Protein AF-A0A2V8PHH6-F1 (afdb_monomer)

Mean predicted aligned error: 14.51 Å

Structure (mmCIF, N/CA/C/O backbone):
data_AF-A0A2V8PHH6-F1
#
_entry.id   AF-A0A2V8PHH6-F1
#
loop_
_atom_site.group_PDB
_atom_site.id
_atom_site.type_symbol
_atom_site.label_atom_id
_atom_site.label_alt_id
_atom_site.label_comp_id
_atom_site.label_asym_id
_atom_site.label_entity_id
_atom_site.label_seq_id
_atom_site.pdbx_PDB_ins_code
_atom_site.Cartn_x
_atom_site.Cartn_y
_atom_site.Cartn_z
_atom_site.occupancy
_atom_site.B_iso_or_equiv
_atom_site.auth_seq_id
_atom_site.auth_comp_id
_atom_site.auth_asym_id
_atom_site.auth_atom_id
_atom_site.pdbx_PDB_model_num
ATOM 1 N N . MET A 1 1 ? 67.578 2.100 -82.365 1.00 41.75 1 MET A N 1
ATOM 2 C CA . MET A 1 1 ? 66.779 3.341 -82.276 1.00 41.75 1 MET A CA 1
ATOM 3 C C . MET A 1 1 ? 65.317 2.912 -82.168 1.00 41.75 1 MET A C 1
ATOM 5 O O . MET A 1 1 ? 64.747 2.517 -83.166 1.00 41.75 1 MET A O 1
ATOM 9 N N . THR A 1 2 ? 64.860 2.495 -80.984 1.00 44.47 2 THR A N 1
ATOM 10 C CA . THR A 1 2 ? 64.319 3.280 -79.845 1.00 44.47 2 THR A CA 1
ATOM 11 C C . THR A 1 2 ? 62.799 3.466 -79.912 1.00 44.47 2 THR A C 1
ATOM 13 O O . THR A 1 2 ? 62.293 4.194 -80.753 1.00 44.47 2 THR A O 1
ATOM 16 N N . ASN A 1 3 ? 62.146 2.863 -78.912 1.00 50.88 3 ASN A N 1
ATOM 17 C CA . ASN A 1 3 ? 60.932 3.303 -78.218 1.00 50.88 3 ASN A CA 1
ATOM 18 C C . ASN A 1 3 ? 59.566 3.168 -78.910 1.00 50.88 3 ASN A C 1
ATOM 20 O O . ASN A 1 3 ? 58.977 4.145 -79.350 1.00 50.88 3 ASN A O 1
ATOM 24 N N . ALA A 1 4 ? 58.988 1.966 -78.800 1.00 51.31 4 ALA A N 1
ATOM 25 C CA . ALA A 1 4 ? 57.534 1.746 -78.836 1.00 51.31 4 ALA A CA 1
ATOM 26 C C . ALA A 1 4 ? 56.999 1.004 -77.587 1.00 51.31 4 ALA A C 1
ATOM 28 O O . ALA A 1 4 ? 55.852 0.576 -77.563 1.00 51.31 4 ALA A O 1
ATOM 29 N N . ALA A 1 5 ? 57.809 0.844 -76.531 1.00 50.09 5 ALA A N 1
ATOM 30 C CA . ALA A 1 5 ? 57.453 0.023 -75.365 1.00 50.09 5 ALA A CA 1
ATOM 31 C C . ALA A 1 5 ? 56.980 0.816 -74.127 1.00 50.09 5 ALA A C 1
ATOM 33 O O . ALA A 1 5 ? 56.738 0.221 -73.084 1.00 50.09 5 ALA A O 1
ATOM 34 N N . SER A 1 6 ? 56.839 2.146 -74.206 1.00 50.53 6 SER A N 1
ATOM 35 C CA . SER A 1 6 ? 56.599 2.983 -73.012 1.00 50.53 6 SER A CA 1
ATOM 36 C C . SER A 1 6 ? 55.156 3.479 -72.830 1.00 50.53 6 SER A C 1
ATOM 38 O O . SER A 1 6 ? 54.921 4.323 -71.969 1.00 50.53 6 SER A O 1
ATOM 40 N N . ALA A 1 7 ? 54.185 2.991 -73.607 1.00 50.62 7 ALA A N 1
ATOM 41 C CA . ALA A 1 7 ? 52.806 3.499 -73.552 1.00 50.62 7 ALA A CA 1
ATOM 42 C C . ALA A 1 7 ? 51.790 2.564 -72.864 1.00 50.62 7 ALA A C 1
ATOM 44 O O . ALA A 1 7 ? 50.629 2.936 -72.734 1.00 50.62 7 ALA A O 1
ATOM 45 N N . ALA A 1 8 ? 52.187 1.370 -72.406 1.00 52.97 8 ALA A N 1
ATOM 46 C CA . ALA A 1 8 ? 51.226 0.311 -72.069 1.00 52.97 8 ALA A CA 1
ATOM 47 C C . ALA A 1 8 ? 51.218 -0.166 -70.602 1.00 52.97 8 ALA A C 1
ATOM 49 O O . ALA A 1 8 ? 50.795 -1.291 -70.358 1.00 52.97 8 ALA A O 1
ATOM 50 N N . ILE A 1 9 ? 51.680 0.622 -69.618 1.00 52.41 9 ILE A N 1
ATOM 51 C CA . ILE A 1 9 ? 51.754 0.122 -68.220 1.00 52.41 9 ILE A CA 1
ATOM 52 C C . ILE A 1 9 ? 50.957 0.937 -67.179 1.00 52.41 9 ILE A C 1
ATOM 54 O O . ILE A 1 9 ? 50.694 0.423 -66.099 1.00 52.41 9 ILE A O 1
ATOM 58 N N . SER A 1 10 ? 50.461 2.150 -67.449 1.00 50.47 10 SER A N 1
ATOM 59 C CA . SER A 1 10 ? 49.850 2.964 -66.370 1.00 50.47 10 SER A CA 1
ATOM 60 C C . SER A 1 10 ? 48.319 3.033 -66.345 1.00 50.47 10 SER A C 1
ATOM 62 O O . SER A 1 10 ? 47.771 3.925 -65.701 1.00 50.47 10 SER A O 1
ATOM 64 N N . GLN A 1 11 ? 47.615 2.113 -67.002 1.00 53.16 11 GLN A N 1
ATOM 65 C CA . GLN A 1 11 ? 46.174 1.923 -66.794 1.00 53.16 11 GLN A CA 1
ATOM 66 C C . GLN A 1 11 ? 45.964 0.737 -65.851 1.00 53.16 11 GLN A C 1
ATOM 68 O O . GLN A 1 11 ? 45.310 -0.246 -66.184 1.00 53.16 11 GLN A O 1
ATOM 73 N N . ILE A 1 12 ? 46.546 0.813 -64.650 1.00 56.62 12 ILE A N 1
ATOM 74 C CA . ILE A 1 12 ? 45.978 0.073 -63.526 1.00 56.62 12 ILE A CA 1
ATOM 75 C C . ILE A 1 12 ? 44.664 0.798 -63.267 1.00 56.62 12 ILE A C 1
ATOM 77 O O . ILE A 1 12 ? 44.650 1.823 -62.581 1.00 56.62 12 ILE A O 1
ATOM 81 N N . GLU A 1 13 ? 43.587 0.323 -63.902 1.00 56.56 13 GLU A N 1
ATOM 82 C CA . GLU A 1 13 ? 42.227 0.646 -63.497 1.00 56.56 13 GLU A CA 1
ATOM 83 C C . GLU A 1 13 ? 42.243 0.625 -61.975 1.00 56.56 13 GLU A C 1
ATOM 85 O O . GLU A 1 13 ? 42.536 -0.409 -61.366 1.00 56.56 13 GLU A O 1
ATOM 90 N N . LYS A 1 14 ? 42.036 1.784 -61.345 1.00 53.88 14 LYS A N 1
ATOM 91 C CA . LYS A 1 14 ? 41.881 1.876 -59.896 1.00 53.88 14 LYS A CA 1
ATOM 92 C C . LYS A 1 14 ? 40.540 1.238 -59.549 1.00 53.88 14 LYS A C 1
ATOM 94 O O . LYS A 1 14 ? 39.565 1.917 -59.267 1.00 53.88 14 LYS A O 1
ATOM 99 N N . SER A 1 15 ? 40.532 -0.087 -59.655 1.00 55.66 15 SER A N 1
ATOM 100 C CA . SER A 1 15 ? 39.815 -1.077 -58.889 1.00 55.66 15 SER A CA 1
ATOM 101 C C . SER A 1 15 ? 38.485 -0.557 -58.367 1.00 55.66 15 SER A C 1
ATOM 103 O O . SER A 1 15 ? 38.380 -0.091 -57.233 1.00 55.66 15 SER A O 1
ATOM 105 N N . ALA A 1 16 ? 37.435 -0.748 -59.166 1.00 57.69 16 ALA A N 1
ATOM 106 C CA . ALA A 1 16 ? 36.051 -0.674 -58.696 1.00 57.69 16 ALA A CA 1
ATOM 107 C C . ALA A 1 16 ? 35.801 -1.564 -57.451 1.00 57.69 16 ALA A C 1
ATOM 109 O O . ALA A 1 16 ? 34.805 -1.402 -56.749 1.00 57.69 16 ALA A O 1
ATOM 110 N N . TRP A 1 17 ? 36.718 -2.492 -57.163 1.00 56.75 17 TRP A N 1
ATOM 111 C CA . TRP A 1 17 ? 36.797 -3.312 -55.960 1.00 56.75 17 TRP A CA 1
ATOM 112 C C . TRP A 1 17 ? 37.225 -2.524 -54.706 1.00 56.75 17 TRP A C 1
ATOM 114 O O . TRP A 1 17 ? 36.610 -2.688 -53.654 1.00 56.75 17 TRP A O 1
ATOM 124 N N . LEU A 1 18 ? 38.197 -1.609 -54.803 1.00 59.59 18 LEU A N 1
ATOM 125 C CA . LEU A 1 18 ? 38.607 -0.735 -53.692 1.00 59.59 18 LEU A CA 1
ATOM 126 C C . LEU A 1 18 ? 37.497 0.265 -53.308 1.00 59.59 18 LEU A C 1
ATOM 128 O O . LEU A 1 18 ? 37.374 0.630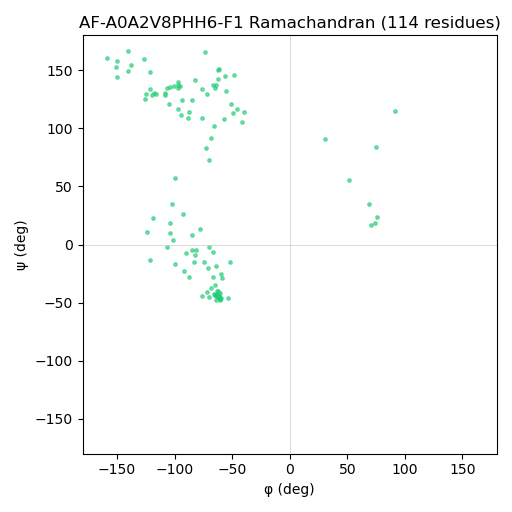 -52.141 1.00 59.59 18 LEU A O 1
ATOM 132 N N . SER A 1 19 ? 36.626 0.643 -54.252 1.00 62.84 19 SER A N 1
ATOM 133 C CA . SER A 1 19 ? 35.475 1.531 -54.009 1.00 62.84 19 SER A CA 1
ATOM 134 C C . SER A 1 19 ? 34.307 0.875 -53.263 1.00 62.84 19 SER A C 1
ATOM 136 O O . SER A 1 19 ? 33.430 1.583 -52.774 1.00 62.84 19 SER A O 1
ATOM 138 N N . ARG A 1 20 ? 34.264 -0.461 -53.156 1.00 71.12 20 ARG A N 1
ATOM 139 C CA . ARG A 1 20 ? 33.186 -1.191 -52.455 1.00 71.12 20 ARG A CA 1
ATOM 140 C C . ARG A 1 20 ? 33.493 -1.460 -50.983 1.00 71.12 20 ARG A C 1
ATOM 142 O O . ARG A 1 20 ? 32.569 -1.600 -50.189 1.00 71.12 20 ARG A O 1
ATOM 149 N N . ILE A 1 21 ? 34.771 -1.470 -50.608 1.00 82.00 21 ILE A N 1
ATOM 150 C CA . ILE A 1 21 ? 35.240 -1.616 -49.221 1.00 82.00 21 ILE A CA 1
ATOM 151 C C . ILE A 1 21 ? 34.601 -0.592 -48.260 1.00 82.00 21 ILE A C 1
ATOM 153 O O . ILE A 1 21 ? 34.116 -1.020 -47.212 1.00 82.00 21 ILE A O 1
ATOM 157 N N . PRO A 1 22 ? 34.513 0.719 -48.578 1.00 83.75 22 PRO A N 1
ATOM 158 C CA . PRO A 1 22 ? 33.858 1.670 -47.679 1.00 83.75 22 PRO A CA 1
ATOM 159 C C . PRO A 1 22 ? 32.361 1.384 -47.511 1.00 83.75 22 PRO A C 1
ATOM 161 O O . PRO A 1 22 ? 31.840 1.516 -46.409 1.00 83.75 22 PRO A O 1
ATOM 164 N N . TRP A 1 23 ? 31.672 0.917 -48.556 1.00 89.50 23 TRP A N 1
ATOM 165 C CA . TRP A 1 23 ? 30.253 0.553 -48.470 1.00 89.50 23 TRP A CA 1
ATOM 166 C C . TRP A 1 23 ? 30.014 -0.685 -47.607 1.00 89.50 23 TRP A C 1
ATOM 168 O O . TRP A 1 23 ? 29.050 -0.726 -46.844 1.00 89.50 23 TRP A O 1
ATOM 178 N N . ILE A 1 24 ? 30.917 -1.665 -47.672 1.00 90.12 24 ILE A N 1
ATOM 179 C CA . ILE A 1 24 ? 30.884 -2.836 -46.789 1.00 90.12 24 ILE A CA 1
ATOM 180 C C . ILE A 1 24 ? 31.130 -2.410 -45.336 1.00 90.12 24 ILE A C 1
ATOM 182 O O . ILE A 1 24 ? 30.410 -2.854 -44.444 1.00 90.12 24 ILE A O 1
ATOM 186 N N . ALA A 1 25 ? 32.091 -1.514 -45.093 1.00 91.69 25 ALA A N 1
ATOM 187 C CA . ALA A 1 25 ? 32.382 -1.004 -43.754 1.00 91.69 25 ALA A CA 1
ATOM 188 C C . ALA A 1 25 ? 31.198 -0.224 -43.157 1.00 91.69 25 ALA A C 1
ATOM 190 O O . ALA A 1 25 ? 30.848 -0.438 -41.998 1.00 91.69 25 ALA A O 1
ATOM 191 N N . VAL A 1 26 ? 30.537 0.625 -43.953 1.00 96.06 26 VAL A N 1
ATOM 192 C CA . VAL A 1 26 ? 29.324 1.352 -43.541 1.00 96.06 26 VAL A CA 1
ATOM 193 C C . VAL A 1 26 ? 28.178 0.388 -43.239 1.00 96.06 26 VAL A C 1
ATOM 195 O O . VAL A 1 26 ? 27.525 0.528 -42.208 1.00 96.06 26 VAL A O 1
ATOM 198 N N . GLY A 1 27 ? 27.956 -0.614 -44.096 1.00 95.81 27 GLY A N 1
ATOM 199 C CA . GLY A 1 27 ? 26.932 -1.634 -43.869 1.00 95.81 27 GLY A CA 1
ATOM 200 C C . GLY A 1 27 ? 27.174 -2.419 -42.579 1.00 95.81 27 GLY A C 1
ATOM 201 O O . GLY A 1 27 ? 26.263 -2.575 -41.768 1.00 95.81 27 GLY A O 1
ATOM 202 N N . LEU A 1 28 ? 28.417 -2.846 -42.344 1.00 96.62 28 LEU A N 1
ATOM 203 C CA . LEU A 1 28 ? 28.797 -3.553 -41.123 1.00 96.62 28 LEU A CA 1
ATOM 204 C C . LEU A 1 28 ? 28.616 -2.675 -39.878 1.00 96.62 28 LEU A C 1
ATOM 206 O O . LEU A 1 28 ? 28.053 -3.128 -38.883 1.00 96.62 28 LEU A O 1
ATOM 210 N N . PHE A 1 29 ? 29.037 -1.412 -39.945 1.00 97.31 29 PHE A N 1
ATOM 211 C CA . PHE A 1 29 ? 28.861 -0.460 -38.852 1.00 97.31 29 PHE A CA 1
ATOM 212 C C . PHE A 1 29 ? 27.379 -0.227 -38.530 1.00 97.31 29 PHE A C 1
ATOM 214 O O . PHE A 1 29 ? 26.996 -0.257 -37.363 1.00 97.31 29 PHE A O 1
ATOM 221 N N . ALA A 1 30 ? 26.532 -0.068 -39.551 1.00 97.38 30 ALA A N 1
ATOM 222 C CA . ALA A 1 30 ? 25.093 0.100 -39.374 1.00 97.38 30 ALA A CA 1
ATOM 223 C C . ALA A 1 30 ? 24.443 -1.128 -38.718 1.00 97.38 30 ALA A C 1
ATOM 225 O O . ALA A 1 30 ? 23.604 -0.973 -37.832 1.00 97.38 30 ALA A O 1
ATOM 226 N N . ILE A 1 31 ? 24.860 -2.342 -39.096 1.00 97.44 31 ILE A N 1
ATOM 227 C CA . ILE A 1 31 ? 24.376 -3.584 -38.476 1.00 97.44 31 ILE A CA 1
ATOM 228 C C . ILE A 1 31 ? 24.781 -3.641 -37.001 1.00 97.44 31 ILE A C 1
ATOM 230 O O . ILE A 1 31 ? 23.936 -3.905 -36.150 1.00 97.44 31 ILE A O 1
ATOM 234 N N . ILE A 1 32 ? 26.046 -3.354 -36.681 1.00 97.69 32 ILE A N 1
ATOM 235 C CA . ILE A 1 32 ? 26.531 -3.347 -35.293 1.00 97.69 32 ILE A CA 1
ATOM 236 C C . ILE A 1 32 ? 25.766 -2.308 -34.466 1.00 97.69 32 ILE A C 1
ATOM 238 O O . ILE A 1 32 ? 25.279 -2.625 -33.382 1.00 97.69 32 ILE A O 1
ATOM 242 N N . ALA A 1 33 ? 25.604 -1.091 -34.989 1.00 97.62 33 ALA A N 1
ATOM 243 C CA . ALA A 1 33 ? 24.854 -0.031 -34.324 1.00 97.62 33 ALA A CA 1
ATOM 244 C C . ALA A 1 33 ? 23.386 -0.424 -34.097 1.00 97.62 33 ALA A C 1
ATOM 246 O O . ALA A 1 33 ? 22.859 -0.202 -33.010 1.00 97.62 33 ALA A O 1
ATOM 247 N N . ALA A 1 34 ? 22.739 -1.057 -35.079 1.00 97.19 34 ALA A N 1
ATOM 248 C CA . ALA A 1 34 ? 21.368 -1.540 -34.947 1.00 97.19 34 ALA A CA 1
ATOM 249 C C . ALA A 1 34 ? 21.251 -2.647 -33.890 1.00 97.19 34 ALA A C 1
ATOM 251 O O . ALA A 1 34 ? 20.343 -2.603 -33.063 1.00 97.19 34 ALA A O 1
ATOM 252 N N . VAL A 1 35 ? 22.181 -3.607 -33.866 1.00 96.44 35 VAL A N 1
ATOM 253 C CA . VAL A 1 35 ? 22.215 -4.671 -32.848 1.00 96.44 35 VAL A CA 1
ATOM 254 C C . VAL A 1 35 ? 22.392 -4.078 -31.451 1.00 96.44 35 VAL A C 1
ATOM 256 O O . VAL A 1 35 ? 21.651 -4.445 -30.541 1.00 96.44 35 VAL A O 1
ATOM 259 N N . LEU A 1 36 ? 23.316 -3.129 -31.283 1.00 96.12 36 LEU A N 1
ATOM 260 C CA . LEU A 1 36 ? 23.542 -2.450 -30.006 1.00 96.12 36 LEU A CA 1
ATOM 261 C C . LEU A 1 36 ? 22.333 -1.620 -29.575 1.00 96.12 36 LEU A C 1
ATOM 263 O O . LEU A 1 36 ? 21.934 -1.695 -28.417 1.00 96.12 36 LEU A O 1
ATOM 267 N N . ALA A 1 37 ? 21.720 -0.874 -30.494 1.00 95.19 37 ALA A N 1
ATOM 268 C CA . ALA A 1 37 ? 20.513 -0.106 -30.214 1.00 95.19 37 ALA A CA 1
ATOM 269 C C . ALA A 1 37 ? 19.374 -1.031 -29.775 1.00 95.19 37 ALA A C 1
ATOM 271 O O . ALA A 1 37 ? 18.753 -0.800 -28.743 1.00 95.19 37 ALA A O 1
ATOM 272 N N . ILE A 1 38 ? 19.138 -2.124 -30.504 1.00 94.19 38 ILE A N 1
ATOM 273 C CA . ILE A 1 38 ? 18.128 -3.116 -30.135 1.00 94.19 38 ILE A CA 1
ATOM 274 C C . ILE A 1 38 ? 18.438 -3.706 -28.758 1.00 94.19 38 ILE A C 1
ATOM 276 O O . ILE A 1 38 ? 17.534 -3.784 -27.939 1.00 94.19 38 ILE A O 1
ATOM 280 N N . ALA A 1 39 ? 19.682 -4.088 -28.472 1.00 91.00 39 ALA A N 1
ATOM 281 C CA . ALA A 1 39 ? 20.056 -4.635 -27.168 1.00 91.00 39 ALA A CA 1
ATOM 282 C C . ALA A 1 39 ? 19.864 -3.618 -26.028 1.00 91.00 39 ALA A C 1
ATOM 284 O O . ALA A 1 39 ? 19.381 -3.981 -24.959 1.00 91.00 39 ALA A O 1
ATOM 285 N N . TYR A 1 40 ? 20.193 -2.348 -26.269 1.00 89.69 40 TYR A N 1
ATOM 286 C CA . TYR A 1 40 ? 20.054 -1.268 -25.294 1.00 89.69 40 TYR A CA 1
ATOM 287 C C . TYR A 1 40 ? 18.585 -0.917 -25.021 1.00 89.69 40 TYR A C 1
ATOM 289 O O . TYR A 1 40 ? 18.175 -0.800 -23.869 1.00 89.69 40 TYR A O 1
ATOM 297 N N . PHE A 1 41 ? 17.768 -0.798 -26.072 1.00 87.38 41 PHE A N 1
ATOM 298 C CA . PHE A 1 41 ? 16.351 -0.442 -25.954 1.00 87.38 41 PHE A CA 1
ATOM 299 C C . PHE A 1 41 ? 15.440 -1.637 -25.637 1.00 87.38 41 PHE A C 1
ATOM 301 O O . PHE A 1 41 ? 14.305 -1.433 -25.217 1.00 87.38 41 PHE A O 1
ATOM 308 N N . ARG A 1 42 ? 15.916 -2.880 -25.795 1.00 83.12 42 ARG A N 1
ATOM 309 C CA . ARG A 1 42 ? 15.222 -4.102 -25.348 1.00 83.12 42 ARG A CA 1
ATOM 310 C C . ARG A 1 42 ? 15.638 -4.552 -23.951 1.00 83.12 42 ARG A C 1
ATOM 312 O O . ARG A 1 42 ? 15.516 -5.738 -23.643 1.00 83.12 42 ARG A O 1
ATOM 319 N N . ALA A 1 43 ? 16.103 -3.640 -23.097 1.00 72.00 43 ALA A N 1
ATOM 320 C CA . ALA A 1 43 ? 16.229 -3.947 -21.680 1.00 72.00 43 ALA A CA 1
ATOM 321 C C . ALA A 1 43 ? 14.878 -4.512 -21.191 1.00 72.00 43 ALA A C 1
ATOM 323 O O . ALA A 1 43 ? 13.854 -3.843 -21.374 1.00 72.00 43 ALA A O 1
ATOM 324 N N . PRO A 1 44 ? 14.832 -5.749 -20.657 1.00 68.12 44 PRO A N 1
ATOM 325 C CA . PRO A 1 44 ? 13.585 -6.319 -20.171 1.00 68.12 44 PRO A CA 1
ATOM 326 C C . PRO A 1 44 ? 13.002 -5.346 -19.151 1.00 68.12 44 PRO A C 1
ATOM 328 O O . PRO A 1 44 ? 13.739 -4.850 -18.292 1.00 68.12 44 PRO A O 1
ATOM 331 N N . ALA A 1 45 ? 11.707 -5.035 -19.281 1.00 70.12 45 ALA A N 1
ATOM 332 C CA . ALA A 1 45 ? 10.994 -4.276 -18.265 1.00 70.12 45 ALA A CA 1
ATOM 333 C C . ALA A 1 45 ? 11.312 -4.956 -16.936 1.00 70.12 45 ALA A C 1
ATOM 335 O O . ALA A 1 45 ? 11.027 -6.142 -16.777 1.00 70.12 45 ALA A O 1
ATOM 336 N N . LYS A 1 46 ? 12.039 -4.236 -16.073 1.00 63.94 46 LYS A N 1
ATOM 337 C CA . LYS A 1 46 ? 12.545 -4.738 -14.799 1.00 63.94 46 LYS A CA 1
ATOM 338 C C . LYS A 1 46 ? 11.386 -5.465 -14.145 1.00 63.94 46 LYS A C 1
ATOM 340 O O . LYS A 1 46 ? 10.353 -4.826 -13.952 1.00 63.94 46 LYS A O 1
ATOM 345 N N . ASP A 1 47 ? 11.554 -6.772 -13.952 1.00 65.06 47 ASP A N 1
ATOM 346 C CA . ASP A 1 47 ? 10.512 -7.693 -13.511 1.00 65.06 47 ASP A CA 1
ATOM 347 C C . ASP A 1 47 ? 9.716 -6.985 -12.416 1.00 65.06 47 ASP A C 1
ATOM 349 O O . ASP A 1 47 ? 10.262 -6.686 -11.347 1.00 65.06 47 ASP A O 1
ATOM 353 N N . GLN A 1 48 ? 8.498 -6.540 -12.742 1.00 62.56 48 GLN A N 1
ATOM 354 C CA . GLN A 1 48 ? 7.660 -5.841 -11.780 1.00 62.56 48 GLN A CA 1
ATOM 355 C C . GLN A 1 48 ? 7.199 -6.927 -10.825 1.00 62.56 48 GLN A C 1
ATOM 357 O O . GLN A 1 48 ? 6.142 -7.525 -11.010 1.00 62.56 48 GLN A O 1
ATOM 362 N N . GLN A 1 49 ? 8.052 -7.248 -9.854 1.00 68.75 49 GLN A N 1
ATOM 363 C CA . GLN A 1 49 ? 7.717 -8.173 -8.796 1.00 68.75 49 GLN A CA 1
ATOM 364 C C . GLN A 1 49 ? 6.475 -7.608 -8.122 1.00 68.75 49 GLN A C 1
ATOM 366 O O . GLN A 1 49 ? 6.523 -6.566 -7.469 1.00 68.75 49 GLN A O 1
ATOM 371 N N . VAL A 1 50 ? 5.342 -8.270 -8.349 1.00 74.50 50 VAL A N 1
ATOM 372 C CA . VAL A 1 50 ? 4.087 -7.927 -7.696 1.00 74.50 50 VAL A CA 1
ATOM 373 C C . VAL A 1 50 ? 4.286 -8.224 -6.218 1.00 74.50 50 VAL A C 1
ATOM 375 O O . VAL A 1 50 ? 4.273 -9.380 -5.794 1.00 74.50 50 VAL A O 1
ATOM 378 N N . ILE A 1 51 ? 4.510 -7.178 -5.429 1.00 73.31 51 ILE A N 1
ATOM 379 C CA . ILE A 1 51 ? 4.587 -7.297 -3.979 1.00 73.31 51 ILE A CA 1
ATOM 380 C C . ILE A 1 51 ? 3.154 -7.444 -3.475 1.00 73.31 51 ILE A C 1
ATOM 382 O O . ILE A 1 51 ? 2.364 -6.502 -3.518 1.00 73.31 51 ILE A O 1
ATOM 386 N N . ARG A 1 52 ? 2.804 -8.647 -3.012 1.00 74.50 52 ARG A N 1
ATOM 387 C CA . ARG A 1 52 ? 1.532 -8.894 -2.333 1.00 74.50 52 ARG A CA 1
ATOM 388 C C . ARG A 1 52 ? 1.717 -8.639 -0.843 1.00 74.50 52 ARG A C 1
ATOM 390 O O . ARG A 1 52 ? 2.375 -9.415 -0.158 1.00 74.50 52 ARG A O 1
ATOM 397 N N . LEU A 1 53 ? 1.125 -7.555 -0.357 1.00 74.00 53 LEU A N 1
ATOM 398 C CA . LEU A 1 53 ? 1.066 -7.243 1.064 1.00 74.00 53 LEU A CA 1
ATOM 399 C C . LEU A 1 53 ? -0.240 -7.798 1.635 1.00 74.00 53 LEU A C 1
ATOM 401 O O . LEU A 1 53 ? -1.318 -7.487 1.133 1.00 74.00 53 LEU A O 1
ATOM 405 N N . SER A 1 54 ? -0.137 -8.626 2.670 1.00 75.75 54 SER A N 1
ATOM 406 C CA . SER A 1 54 ? -1.272 -9.039 3.495 1.00 75.75 54 SER A CA 1
ATOM 407 C C . SER A 1 54 ? -1.155 -8.369 4.856 1.00 75.75 54 SER A C 1
ATOM 409 O O . SER A 1 54 ? -0.113 -8.447 5.509 1.00 75.75 54 SER A O 1
ATOM 411 N N . PHE A 1 55 ? -2.224 -7.716 5.280 1.00 75.94 55 PHE A N 1
ATOM 412 C CA . PHE A 1 55 ? -2.362 -7.158 6.613 1.00 75.94 55 PHE A CA 1
ATOM 413 C C . PHE A 1 55 ? -3.649 -7.715 7.205 1.00 75.94 55 PHE A C 1
ATOM 415 O O . PHE A 1 55 ? -4.706 -7.603 6.590 1.00 75.94 55 PHE A O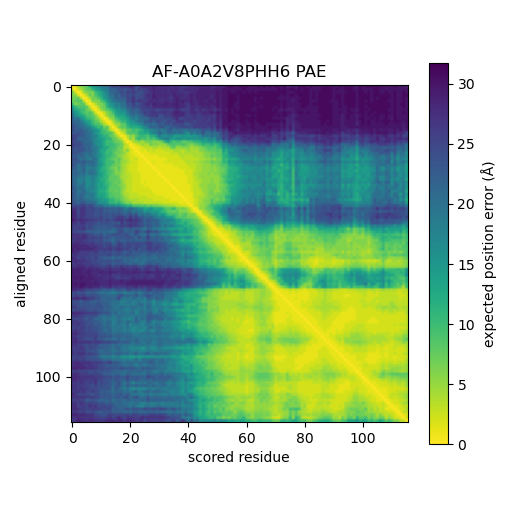 1
ATOM 422 N N . GLU A 1 56 ? -3.533 -8.320 8.380 1.00 77.00 56 GLU A N 1
ATOM 423 C CA . GLU A 1 56 ? -4.678 -8.703 9.194 1.00 77.00 56 GLU A CA 1
ATOM 424 C C . GLU A 1 56 ? -4.893 -7.603 10.238 1.00 77.00 56 GLU A C 1
ATOM 426 O O . GLU A 1 56 ? -3.993 -7.354 11.051 1.00 77.00 56 GLU A O 1
ATOM 431 N N . PRO A 1 57 ? -6.042 -6.908 10.209 1.00 73.88 57 PRO A N 1
ATOM 432 C CA . PRO A 1 57 ? -6.427 -6.023 11.293 1.00 73.88 57 PRO A CA 1
ATOM 433 C C . PRO A 1 57 ? -6.458 -6.775 12.634 1.00 73.88 57 PRO A C 1
ATOM 435 O O . PRO A 1 57 ? -6.834 -7.949 12.667 1.00 73.88 57 PRO A O 1
ATOM 438 N N . PRO A 1 58 ? -6.081 -6.116 13.745 1.00 81.06 58 PRO A N 1
ATOM 439 C CA . PRO A 1 58 ? -6.304 -6.631 15.091 1.00 81.06 58 PRO A CA 1
ATOM 440 C C . PRO A 1 58 ? -7.747 -7.110 15.300 1.00 81.06 58 PRO A C 1
ATOM 442 O O . PRO A 1 58 ? -8.681 -6.524 14.759 1.00 81.06 58 PRO A O 1
ATOM 445 N N . ALA A 1 59 ? -7.933 -8.165 16.099 1.00 82.00 59 ALA A N 1
ATOM 446 C CA . ALA A 1 59 ? -9.235 -8.820 16.284 1.00 82.00 59 ALA A CA 1
ATOM 447 C C . ALA A 1 59 ? -10.312 -7.925 16.931 1.00 82.00 59 ALA A C 1
ATOM 449 O O . ALA A 1 59 ? -11.499 -8.233 16.860 1.00 82.00 59 ALA A O 1
ATOM 450 N N . ASP A 1 60 ? -9.902 -6.840 17.584 1.00 85.69 60 ASP A N 1
ATOM 451 C CA . ASP A 1 60 ? -10.762 -5.813 18.170 1.00 85.69 60 ASP A CA 1
ATOM 452 C C . ASP A 1 60 ? -11.195 -4.733 17.165 1.00 85.69 60 ASP A C 1
ATOM 454 O O . ASP A 1 60 ? -12.010 -3.874 17.508 1.00 85.69 60 ASP A O 1
ATOM 458 N N . LEU A 1 61 ? -10.682 -4.787 15.931 1.00 87.81 61 LEU A N 1
ATOM 459 C CA . LEU A 1 61 ? -11.086 -3.932 14.825 1.00 87.81 61 LEU A CA 1
ATOM 460 C C . LEU A 1 61 ? -11.929 -4.717 13.822 1.00 87.81 61 LEU A C 1
ATOM 462 O O . LEU A 1 61 ? -11.574 -5.814 13.398 1.00 87.81 61 LEU A O 1
ATOM 466 N N . SER A 1 62 ? -13.032 -4.116 13.385 1.00 85.94 62 SER A N 1
ATOM 467 C CA . SER A 1 62 ? -13.856 -4.665 12.309 1.00 85.94 62 SER A CA 1
ATOM 468 C C . SER A 1 62 ? -13.924 -3.701 11.131 1.00 85.94 62 SER A C 1
ATOM 470 O O . SER A 1 62 ? -14.210 -2.513 11.276 1.00 85.94 62 SER A O 1
ATOM 472 N N . MET A 1 63 ?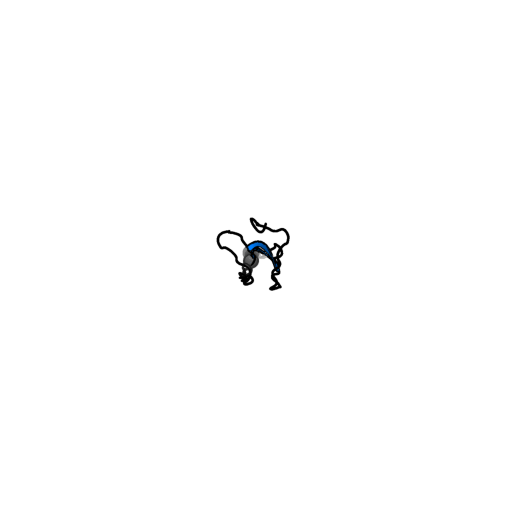 -13.635 -4.216 9.940 1.00 79.38 63 MET A N 1
ATOM 473 C CA . MET A 1 63 ? -13.822 -3.497 8.682 1.00 79.38 63 MET A CA 1
ATOM 474 C C . MET A 1 63 ? -15.165 -3.937 8.098 1.00 79.38 63 MET A C 1
ATOM 476 O O . MET A 1 63 ? -15.491 -5.123 8.151 1.00 79.38 63 MET A O 1
ATOM 480 N N . ASN A 1 64 ? -15.965 -3.003 7.578 1.00 66.56 64 ASN A N 1
ATOM 481 C CA . ASN A 1 64 ? -17.145 -3.374 6.800 1.00 66.56 64 ASN A CA 1
ATOM 482 C C . ASN A 1 64 ? -16.795 -3.316 5.308 1.00 66.56 64 ASN A C 1
ATOM 484 O O . ASN A 1 64 ? -16.103 -2.406 4.866 1.00 66.56 64 ASN A O 1
ATOM 488 N N . ASP A 1 65 ? -17.287 -4.281 4.535 1.00 63.84 65 ASP A N 1
ATOM 489 C CA . ASP A 1 65 ? -17.125 -4.321 3.072 1.00 63.84 65 ASP A CA 1
ATOM 490 C C . ASP A 1 65 ? -18.094 -3.362 2.346 1.00 63.84 65 ASP A C 1
ATOM 492 O O . ASP A 1 65 ? -18.315 -3.467 1.141 1.00 63.84 65 ASP A O 1
ATOM 496 N N . VAL A 1 66 ? -18.739 -2.442 3.072 1.00 63.38 66 VAL A N 1
ATOM 497 C CA . VAL A 1 66 ? -19.793 -1.575 2.522 1.00 63.38 66 VAL A CA 1
ATOM 498 C C . VAL A 1 66 ? -19.204 -0.302 1.907 1.00 63.38 66 VAL A C 1
ATOM 500 O O . VAL A 1 66 ? -19.794 0.245 0.977 1.00 63.38 66 VAL A O 1
ATOM 503 N N . GLN A 1 67 ? -18.047 0.172 2.385 1.00 61.38 67 GLN A N 1
ATOM 504 C CA . GLN A 1 67 ? -17.332 1.318 1.812 1.00 61.38 67 GLN A CA 1
ATOM 505 C C . GLN A 1 67 ? -16.107 0.866 1.014 1.00 61.38 67 GLN A C 1
ATOM 507 O O . GLN A 1 67 ? -15.190 0.245 1.549 1.00 61.38 67 GLN A O 1
ATOM 512 N N . ALA A 1 68 ? -16.087 1.219 -0.274 1.00 55.88 68 ALA A N 1
ATOM 513 C CA . ALA A 1 68 ? -14.872 1.176 -1.078 1.00 55.88 68 ALA A CA 1
ATOM 514 C C . ALA A 1 68 ? -13.821 2.142 -0.491 1.00 55.88 68 ALA A C 1
ATOM 516 O O . ALA A 1 68 ? -14.181 3.155 0.104 1.00 55.88 68 ALA A O 1
ATOM 517 N N . ASP A 1 69 ? -12.537 1.824 -0.670 1.00 59.78 69 ASP A N 1
ATOM 518 C CA . ASP A 1 69 ? -11.385 2.654 -0.271 1.00 59.78 69 ASP A CA 1
ATOM 519 C C . ASP A 1 69 ? -11.141 2.804 1.242 1.00 59.78 69 ASP A C 1
ATOM 521 O O . ASP A 1 69 ? -10.625 3.814 1.721 1.00 59.78 69 ASP A O 1
ATOM 525 N N . ALA A 1 70 ? -11.415 1.748 2.012 1.00 68.44 70 ALA A N 1
ATOM 526 C CA . ALA A 1 70 ? -11.145 1.721 3.450 1.00 68.44 70 ALA A CA 1
ATOM 527 C C . ALA A 1 70 ? -9.649 1.752 3.823 1.00 68.44 70 ALA A C 1
ATOM 529 O O . ALA A 1 70 ? -9.342 1.818 5.008 1.00 68.44 70 ALA A O 1
ATOM 530 N N . ALA A 1 71 ? -8.711 1.674 2.869 1.00 85.25 71 ALA A N 1
ATOM 531 C CA . ALA A 1 71 ? -7.279 1.644 3.156 1.00 85.25 71 ALA A CA 1
ATOM 532 C C . ALA A 1 71 ? -6.430 2.271 2.048 1.00 85.25 71 ALA A C 1
ATOM 534 O O . ALA A 1 71 ? -6.691 2.098 0.859 1.00 85.25 71 ALA A O 1
ATOM 535 N N . VAL A 1 72 ? -5.356 2.943 2.453 1.00 88.50 72 VAL A N 1
ATOM 536 C CA . VAL A 1 72 ? -4.424 3.636 1.567 1.00 88.50 72 VAL A CA 1
ATOM 537 C C . VAL A 1 72 ? -2.982 3.461 2.029 1.00 88.50 72 VAL A C 1
ATOM 539 O O . VAL A 1 72 ? -2.712 3.368 3.226 1.00 88.50 72 VAL A O 1
ATOM 542 N N . ILE A 1 73 ? -2.043 3.451 1.084 1.00 88.88 73 ILE A N 1
ATOM 543 C CA . ILE A 1 73 ? -0.603 3.372 1.362 1.00 88.88 73 ILE A CA 1
ATOM 544 C C . ILE A 1 73 ? -0.007 4.778 1.255 1.00 88.88 73 ILE A C 1
ATOM 546 O O . ILE A 1 73 ? -0.334 5.527 0.334 1.00 88.88 73 ILE A O 1
ATOM 550 N N . SER A 1 74 ? 0.866 5.147 2.192 1.00 90.69 74 SER A N 1
ATOM 551 C CA . SER A 1 74 ? 1.578 6.423 2.139 1.00 90.69 74 SER A CA 1
ATOM 552 C C . SER A 1 74 ? 2.463 6.526 0.883 1.00 90.69 74 SER A C 1
ATOM 554 O O . SER A 1 74 ? 2.975 5.509 0.411 1.00 90.69 74 SER A O 1
ATOM 556 N N . PRO A 1 75 ? 2.715 7.733 0.338 1.00 90.44 75 PRO A N 1
ATOM 557 C CA . PRO A 1 75 ? 3.527 7.896 -0.875 1.00 90.44 75 PRO A CA 1
ATOM 558 C C . PRO A 1 75 ? 4.956 7.341 -0.770 1.00 90.44 75 PRO A C 1
ATOM 560 O O . PRO A 1 75 ? 5.537 6.930 -1.770 1.00 90.44 75 PRO A O 1
ATOM 563 N N . ASP A 1 76 ? 5.521 7.327 0.439 1.00 92.56 76 ASP A N 1
ATOM 564 C CA . ASP A 1 76 ? 6.833 6.744 0.737 1.00 92.56 76 ASP A CA 1
ATOM 565 C C . ASP A 1 76 ? 6.801 5.213 0.922 1.00 92.56 76 ASP A C 1
ATOM 567 O O . ASP A 1 76 ? 7.849 4.597 1.098 1.00 92.56 76 ASP A O 1
ATOM 571 N N . GLY A 1 77 ? 5.618 4.592 0.887 1.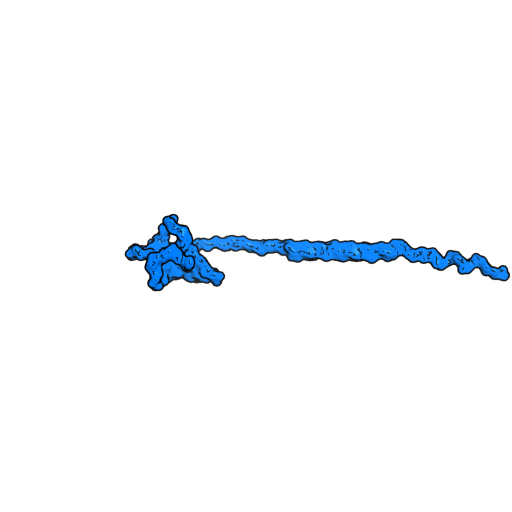00 89.25 77 GLY A N 1
ATOM 572 C CA . GLY A 1 77 ? 5.433 3.150 1.015 1.00 89.25 77 GLY A CA 1
ATOM 573 C C . GLY A 1 77 ? 5.708 2.593 2.412 1.00 89.25 77 GLY A C 1
ATOM 574 O O . GLY A 1 77 ? 5.914 1.390 2.538 1.00 89.25 77 GLY A O 1
ATOM 575 N N . GLN A 1 78 ? 5.747 3.433 3.452 1.00 91.19 78 GLN A N 1
ATOM 576 C CA . GLN A 1 78 ? 6.105 3.008 4.811 1.00 91.19 78 GLN A CA 1
ATOM 577 C C . GLN A 1 78 ? 4.903 2.789 5.733 1.00 91.19 78 GLN A C 1
ATOM 579 O O . GLN A 1 78 ? 5.051 2.175 6.789 1.00 91.19 78 GLN A O 1
ATOM 584 N N . LYS A 1 79 ? 3.718 3.302 5.394 1.00 91.88 79 LYS A N 1
ATOM 585 C CA . LYS A 1 79 ? 2.542 3.261 6.272 1.00 91.88 79 LYS A CA 1
ATOM 586 C C . LYS A 1 79 ? 1.278 2.916 5.505 1.00 91.88 79 LYS A C 1
ATOM 588 O O . LYS A 1 79 ? 1.163 3.205 4.317 1.00 91.88 79 LYS A O 1
ATOM 593 N N . ILE A 1 80 ? 0.317 2.344 6.222 1.00 90.94 80 ILE A N 1
ATOM 594 C CA . ILE A 1 80 ? -1.062 2.182 5.766 1.00 90.94 80 ILE A CA 1
ATOM 595 C C . ILE A 1 80 ? -1.962 2.994 6.691 1.00 90.94 80 ILE A C 1
ATOM 597 O O . ILE A 1 80 ? -1.871 2.844 7.911 1.00 90.94 80 ILE A O 1
ATOM 601 N N . ALA A 1 81 ? -2.825 3.827 6.115 1.00 91.25 81 ALA A N 1
ATOM 602 C CA . ALA A 1 81 ? -3.953 4.419 6.824 1.00 91.25 81 ALA A CA 1
ATOM 603 C C . ALA A 1 81 ? -5.233 3.697 6.406 1.00 91.25 81 ALA A C 1
ATOM 605 O O . ALA A 1 81 ? -5.414 3.409 5.226 1.00 91.25 81 ALA A O 1
ATOM 606 N N . PHE A 1 82 ? -6.096 3.368 7.358 1.00 89.56 82 PHE A N 1
ATOM 607 C CA . PHE A 1 82 ? -7.337 2.657 7.078 1.00 89.56 82 PHE A CA 1
ATOM 608 C C . PHE A 1 82 ? -8.427 3.006 8.084 1.00 89.56 82 PHE A C 1
ATOM 610 O O . PHE A 1 82 ? -8.134 3.375 9.220 1.00 89.56 82 PHE A O 1
ATOM 617 N N . SER A 1 83 ? -9.683 2.898 7.670 1.00 89.31 83 SER A N 1
ATOM 618 C CA . SER A 1 83 ? -10.840 3.093 8.536 1.00 89.31 83 SER A CA 1
ATOM 619 C C . SER A 1 83 ? -11.337 1.754 9.080 1.00 89.31 83 SER A C 1
ATOM 621 O O . SER A 1 83 ? -11.419 0.754 8.365 1.00 89.31 83 SER A O 1
ATOM 623 N N . ALA A 1 84 ? -11.657 1.718 10.371 1.00 89.25 84 ALA A N 1
ATOM 624 C CA . ALA A 1 84 ? -12.209 0.533 11.016 1.00 89.25 84 ALA A CA 1
ATOM 625 C C . ALA A 1 84 ? -13.120 0.919 12.182 1.00 89.25 84 ALA A C 1
ATOM 627 O O . ALA A 1 84 ? -13.022 2.014 12.742 1.00 89.25 84 ALA A O 1
ATOM 628 N N . TRP A 1 85 ? -14.008 -0.001 12.542 1.00 89.12 85 TRP A N 1
ATOM 629 C CA . TRP A 1 85 ? -14.794 0.068 13.763 1.00 89.12 85 T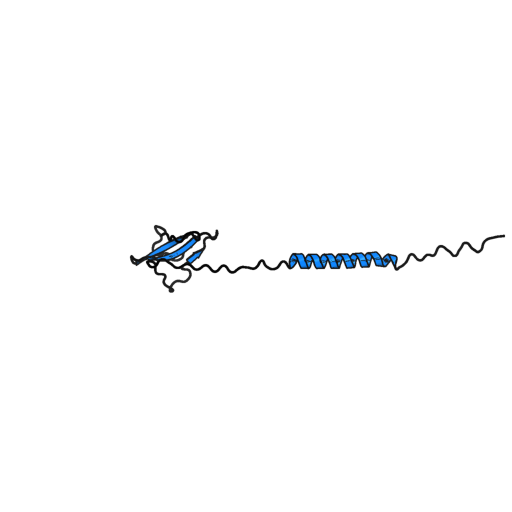RP A CA 1
ATOM 630 C C . TRP A 1 85 ? -13.990 -0.512 14.916 1.00 89.12 85 TRP A C 1
ATOM 632 O O . TRP A 1 85 ? -13.552 -1.661 14.852 1.00 89.12 85 TRP A O 1
ATOM 642 N N . SER A 1 86 ? -13.826 0.276 15.966 1.00 88.50 86 SER A N 1
ATOM 643 C CA . SER A 1 86 ? -13.251 -0.148 17.234 1.00 88.50 86 SER A CA 1
ATOM 644 C C . SER A 1 86 ? -14.212 -1.031 18.037 1.00 88.50 86 SER A C 1
ATOM 646 O O . SER A 1 86 ? -15.427 -1.033 17.815 1.00 88.50 86 SER A O 1
ATOM 648 N N . ALA A 1 87 ? -13.688 -1.714 19.056 1.00 86.62 87 ALA A N 1
ATOM 649 C CA . ALA A 1 87 ? -14.493 -2.497 19.994 1.00 86.62 87 ALA A CA 1
ATOM 650 C C . ALA A 1 87 ? -15.547 -1.671 20.762 1.00 86.62 87 ALA A C 1
ATOM 652 O O . ALA A 1 87 ? -16.567 -2.218 21.177 1.00 86.62 87 ALA A O 1
ATOM 653 N N . ASP A 1 88 ? -15.334 -0.361 20.940 1.00 88.62 88 ASP A N 1
ATOM 654 C CA . ASP A 1 88 ? -16.321 0.563 21.520 1.00 88.62 88 ASP A CA 1
ATOM 655 C C . ASP A 1 88 ? -17.322 1.118 20.488 1.00 88.62 88 ASP A C 1
ATOM 657 O O . ASP A 1 88 ? -18.124 1.993 20.813 1.00 88.62 88 ASP A O 1
ATOM 661 N N . GLY A 1 89 ? -17.311 0.596 19.258 1.00 87.88 89 GLY A N 1
ATOM 662 C CA . GLY A 1 89 ? -18.277 0.929 18.214 1.00 87.88 89 GLY A CA 1
ATOM 663 C C . GLY A 1 89 ? -18.043 2.291 17.567 1.0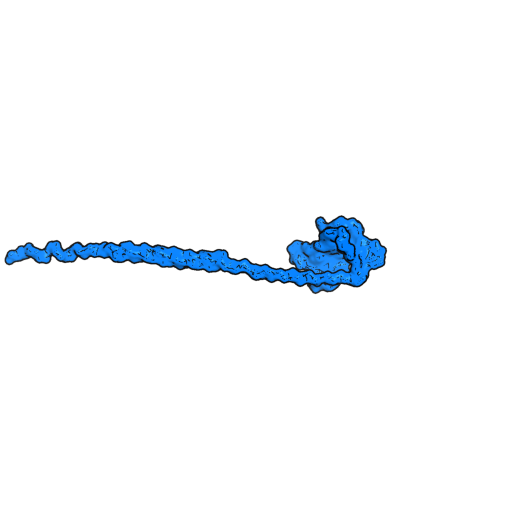0 87.88 89 GLY A C 1
ATOM 664 O O . GLY A 1 89 ? -18.985 2.874 17.033 1.00 87.88 89 GLY A O 1
ATOM 665 N N . LYS A 1 90 ? -16.817 2.821 17.606 1.00 89.50 90 LYS A N 1
ATOM 666 C CA . LYS A 1 90 ? -16.453 4.058 16.908 1.00 89.50 90 LYS A CA 1
ATOM 667 C C . LYS A 1 90 ? -15.807 3.737 15.573 1.00 89.50 90 LYS A C 1
ATOM 669 O O . LYS A 1 90 ? -14.915 2.901 15.491 1.00 89.50 90 LYS A O 1
ATOM 674 N N . TYR A 1 91 ? -16.229 4.449 14.538 1.00 89.38 91 TYR A N 1
ATOM 675 C CA . TYR A 1 91 ? -15.594 4.385 13.230 1.00 89.38 91 TYR A CA 1
ATOM 676 C C . TYR A 1 91 ? -14.561 5.505 13.119 1.00 89.38 91 TYR A C 1
ATOM 678 O O . TYR A 1 91 ? -14.928 6.681 13.131 1.00 89.38 91 TYR A O 1
ATOM 686 N N . VAL A 1 92 ? 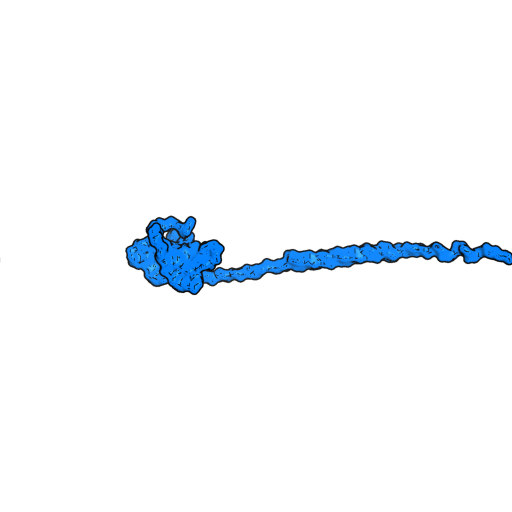-13.280 5.137 13.074 1.00 90.75 92 VAL A N 1
ATOM 687 C CA . VAL A 1 92 ? -12.144 6.074 13.138 1.00 90.75 92 VAL A CA 1
ATOM 688 C C . VAL A 1 92 ? -11.026 5.647 12.188 1.00 90.75 92 VAL A C 1
ATOM 690 O O . VAL A 1 92 ? -11.019 4.518 11.688 1.00 90.75 92 VAL A O 1
ATOM 693 N N . LEU A 1 93 ? -10.071 6.543 11.932 1.00 91.75 93 LEU A N 1
ATOM 694 C CA . LEU A 1 93 ? -8.856 6.202 11.195 1.00 91.75 93 LEU A CA 1
ATOM 695 C C . LEU A 1 93 ? -7.816 5.561 12.108 1.00 91.75 93 LEU A C 1
ATOM 69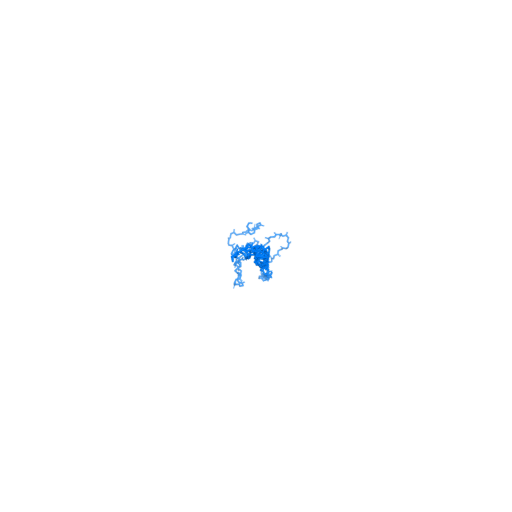7 O O . LEU A 1 93 ? -7.564 5.994 13.234 1.00 91.75 93 LEU A O 1
ATOM 701 N N . TYR A 1 94 ? -7.137 4.577 11.542 1.00 91.88 94 TYR A N 1
ATOM 702 C CA . TYR A 1 94 ? -5.975 3.920 12.097 1.00 91.88 94 TYR A CA 1
ATOM 703 C C . TYR A 1 94 ? -4.794 4.065 11.146 1.00 91.88 94 TYR A C 1
ATOM 705 O O . TYR A 1 94 ? -4.952 4.106 9.927 1.00 91.88 94 TYR A O 1
ATOM 713 N N . VAL A 1 95 ? -3.594 4.124 11.712 1.00 92.88 95 VAL A N 1
ATOM 714 C CA . VAL A 1 95 ? -2.328 4.151 10.988 1.00 92.88 95 VAL A CA 1
ATOM 715 C C . VAL A 1 95 ? -1.461 3.010 11.489 1.00 92.88 95 VAL A C 1
ATOM 717 O O . VAL A 1 95 ? -1.242 2.854 12.692 1.00 92.88 95 VAL A O 1
ATOM 720 N N . ARG A 1 96 ? -0.931 2.229 10.554 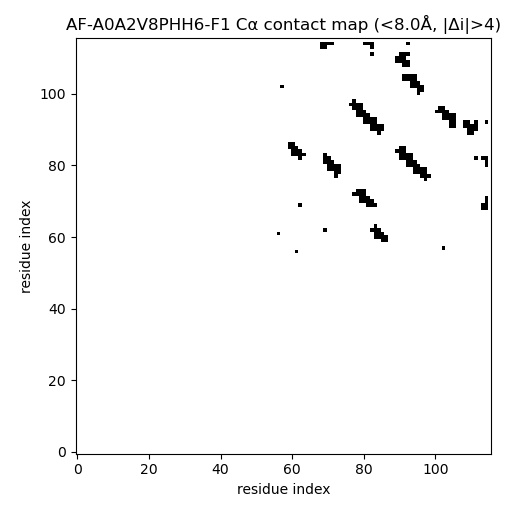1.00 91.25 96 ARG A N 1
ATOM 721 C CA . ARG A 1 96 ? 0.022 1.156 10.816 1.00 91.25 96 ARG A CA 1
ATOM 722 C C . ARG A 1 96 ? 1.311 1.411 10.056 1.00 91.25 96 ARG A C 1
ATOM 724 O O . ARG A 1 96 ? 1.285 1.711 8.865 1.00 91.25 96 ARG A O 1
ATOM 731 N N . ASP A 1 97 ? 2.438 1.257 10.739 1.00 91.06 97 ASP A N 1
ATOM 732 C CA . ASP A 1 97 ? 3.741 1.208 10.080 1.00 91.06 97 ASP A CA 1
ATOM 733 C C . ASP A 1 97 ? 3.935 -0.160 9.419 1.00 91.06 97 ASP A C 1
ATOM 735 O O . ASP A 1 97 ? 3.660 -1.181 10.038 1.00 91.06 97 ASP A O 1
ATOM 739 N N . LEU A 1 98 ? 4.405 -0.207 8.175 1.00 88.00 98 LEU A N 1
ATOM 740 C CA . LEU A 1 98 ? 4.631 -1.463 7.458 1.00 88.00 98 LEU A CA 1
ATOM 741 C C . LEU A 1 98 ? 5.828 -2.256 7.999 1.00 88.00 98 LEU A C 1
ATOM 743 O O . LEU A 1 98 ? 5.885 -3.470 7.805 1.00 88.00 98 LEU A O 1
ATOM 747 N N . SER A 1 99 ? 6.745 -1.601 8.717 1.00 88.19 99 SER A N 1
ATOM 748 C CA . SER A 1 99 ? 7.854 -2.252 9.426 1.00 88.19 99 SER A CA 1
ATOM 749 C C . SER A 1 99 ? 7.460 -2.820 10.799 1.00 88.19 99 SER A C 1
ATOM 751 O O . SER A 1 99 ? 8.243 -3.547 11.408 1.00 88.19 99 SER A O 1
ATOM 753 N N . SER A 1 100 ? 6.250 -2.514 11.286 1.00 85.25 100 SER A N 1
ATOM 754 C CA . SER A 1 100 ? 5.740 -2.917 12.600 1.00 85.25 100 SER A CA 1
ATOM 755 C C . SER A 1 100 ? 4.390 -3.624 12.484 1.00 85.25 100 SER A C 1
ATOM 757 O O . SER A 1 100 ? 3.660 -3.497 11.507 1.00 85.25 100 SER A O 1
ATOM 759 N N . THR A 1 101 ? 4.002 -4.395 13.490 1.00 82.25 101 THR A N 1
ATOM 760 C CA . THR A 1 101 ? 2.634 -4.926 13.613 1.00 82.25 101 THR A CA 1
ATOM 761 C C . THR A 1 101 ? 1.705 -3.992 14.387 1.00 82.25 101 THR A C 1
ATOM 763 O O . THR A 1 101 ? 0.503 -4.227 14.414 1.00 82.25 101 THR A O 1
ATOM 766 N N . GLU A 1 102 ? 2.232 -2.916 14.973 1.00 86.12 102 GLU A N 1
ATOM 767 C CA . GLU A 1 102 ? 1.463 -1.986 15.796 1.00 86.12 102 GLU A CA 1
ATOM 768 C C . GLU A 1 102 ? 0.509 -1.121 14.955 1.00 86.12 102 GLU A C 1
ATOM 770 O O . GLU A 1 102 ? 0.913 -0.471 13.987 1.00 86.12 102 GLU A O 1
ATOM 775 N N . VAL A 1 103 ? -0.757 -1.080 15.370 1.00 90.81 103 VAL A N 1
ATOM 776 C CA . VAL A 1 103 ? -1.812 -0.241 14.793 1.00 90.81 103 VAL A CA 1
ATOM 777 C C . VAL A 1 103 ? -2.134 0.879 15.777 1.00 90.81 103 VAL A C 1
ATOM 779 O O . VAL A 1 103 ? -2.369 0.621 16.955 1.00 90.81 103 VAL A O 1
ATOM 782 N N . LYS A 1 104 ? -2.158 2.127 15.303 1.00 92.31 104 LYS A N 1
ATOM 783 C CA . LYS A 1 104 ? -2.431 3.312 16.128 1.00 92.31 104 LYS A CA 1
ATOM 784 C C . LYS A 1 104 ? -3.682 4.016 15.649 1.00 92.31 104 LYS A C 1
ATOM 786 O O . LYS A 1 104 ? -3.792 4.321 14.468 1.00 92.31 104 LYS A O 1
ATOM 791 N N . MET A 1 105 ? -4.592 4.318 16.566 1.00 92.25 105 MET A N 1
ATOM 792 C CA . MET A 1 105 ? -5.708 5.217 16.282 1.00 92.25 105 MET A CA 1
ATOM 793 C C . MET A 1 105 ? -5.169 6.616 15.964 1.00 92.25 105 MET A C 1
ATOM 795 O O . MET A 1 105 ? -4.282 7.113 16.662 1.00 92.25 105 MET A O 1
ATOM 799 N N . LEU A 1 106 ? -5.723 7.260 14.940 1.00 91.81 106 LEU A N 1
ATOM 800 C CA . LEU A 1 106 ? -5.465 8.658 14.627 1.00 91.81 106 LEU A CA 1
ATOM 801 C C . LEU A 1 106 ? -6.447 9.538 15.425 1.00 91.81 106 LEU A C 1
ATOM 803 O O . LEU A 1 106 ? -7.653 9.472 15.183 1.00 91.81 106 LEU A O 1
ATOM 807 N N . PRO A 1 107 ? -5.992 10.357 16.386 1.00 90.38 107 PRO A N 1
ATOM 808 C CA . PRO A 1 107 ? -6.896 11.180 17.188 1.00 90.38 107 PRO A CA 1
ATOM 809 C C . PRO A 1 107 ? -7.672 12.198 16.339 1.00 90.38 107 PRO A C 1
ATOM 811 O O . PRO A 1 107 ? -7.110 12.789 15.420 1.00 90.38 107 PRO A O 1
ATOM 814 N N . GLY A 1 108 ? -8.947 12.430 16.671 1.00 90.31 108 GLY A N 1
ATOM 815 C CA . GLY A 1 108 ? -9.798 13.411 15.980 1.00 90.31 108 GLY A CA 1
ATOM 816 C C . GLY A 1 108 ? -10.275 12.983 14.588 1.00 90.31 108 GLY A C 1
ATOM 817 O O . GLY A 1 108 ? -10.667 13.832 13.795 1.00 90.31 108 GLY A O 1
ATOM 818 N N . SER A 1 109 ? -10.224 11.685 14.281 1.00 90.25 109 SER A N 1
ATOM 819 C CA . SER A 1 109 ? -10.615 11.119 12.986 1.00 90.25 109 SER A CA 1
ATOM 820 C C . SER A 1 109 ? -11.988 10.445 13.010 1.00 90.25 109 SER A C 1
ATOM 822 O O . SER A 1 109 ? -12.188 9.429 12.354 1.00 90.25 109 SER A O 1
ATOM 824 N N . ASP A 1 110 ? -12.926 10.976 13.792 1.00 90.25 110 ASP A N 1
ATOM 825 C CA . ASP A 1 110 ? -14.256 10.386 13.936 1.00 90.25 110 ASP A CA 1
ATOM 826 C C . ASP A 1 110 ? -15.040 10.439 12.617 1.00 90.25 110 ASP A C 1
ATOM 828 O O . ASP A 1 110 ? -15.089 11.475 11.954 1.00 90.25 110 ASP A O 1
ATOM 832 N N . LEU A 1 111 ? -15.689 9.323 12.267 1.00 87.44 111 LEU A N 1
ATOM 833 C CA . LEU A 1 111 ? -16.519 9.168 11.067 1.00 87.44 111 LEU A CA 1
ATOM 834 C C . LEU A 1 111 ? -15.804 9.600 9.767 1.00 87.44 111 LEU A C 1
ATOM 836 O O . LEU A 1 111 ? -16.325 10.439 9.025 1.00 87.44 111 LEU A O 1
ATOM 840 N N . PRO A 1 112 ? -14.619 9.040 9.463 1.00 84.69 112 PRO A N 1
ATOM 841 C CA . PRO A 1 112 ? -13.882 9.410 8.266 1.00 84.69 112 PRO A CA 1
ATOM 842 C C . PRO A 1 112 ? -14.657 8.969 7.020 1.00 84.69 112 PRO A C 1
ATOM 844 O O . PRO A 1 112 ? -15.187 7.861 6.968 1.00 84.69 112 PRO A O 1
ATOM 847 N N . LEU A 1 113 ? -14.711 9.833 6.004 1.00 81.81 113 LEU A N 1
ATOM 848 C CA . LEU A 1 113 ? -15.308 9.484 4.710 1.00 81.81 113 LEU A CA 1
ATOM 849 C C . LEU A 1 113 ? -14.369 8.599 3.882 1.00 81.81 113 LEU A C 1
ATOM 851 O O . LEU A 1 113 ? -14.815 7.622 3.293 1.00 81.81 113 LEU A O 1
ATOM 855 N N . ALA A 1 114 ? -13.083 8.958 3.843 1.00 78.50 114 ALA A N 1
ATOM 856 C CA . ALA A 1 114 ? -12.009 8.213 3.198 1.00 78.50 114 ALA A CA 1
ATOM 857 C C . ALA A 1 114 ? -10.645 8.635 3.793 1.00 78.50 114 ALA A C 1
ATOM 859 O O . ALA A 1 114 ? -10.554 9.714 4.390 1.00 78.50 114 ALA A O 1
ATOM 860 N N . PRO A 1 115 ? -9.582 7.824 3.648 1.00 72.56 115 PRO A N 1
ATOM 861 C CA . PRO A 1 115 ? -8.263 8.142 4.200 1.00 72.56 115 PRO A CA 1
ATOM 862 C C . PRO A 1 115 ? -7.452 9.296 3.554 1.00 72.56 115 PRO A C 1
ATOM 864 O O . PRO A 1 115 ? -6.374 9.585 4.071 1.00 72.56 115 PRO A O 1
ATOM 867 N N . PHE A 1 116 ? -7.907 9.969 2.489 1.00 67.69 116 PHE A N 1
ATOM 868 C CA . PHE A 1 116 ? -7.401 11.265 1.981 1.00 67.69 116 PHE A CA 1
ATOM 869 C C . PHE A 1 116 ? -8.264 11.787 0.828 1.00 67.69 116 PHE A C 1
ATOM 871 O O . PHE A 1 116 ? -8.996 10.965 0.234 1.00 67.69 116 PHE A O 1
#

Foldseek 3Di:
DDDPPPPPDPPPPPDPPVVCVVVVVVVVVVVVVVVVVCVVVPPPPPPPPPDDDDADPDPQWADDPPDPAQWDADPVRFKIKGWTQGNVGWTFIWMDGPVDNDIGTDPPGTPPNHPD

Solvent-accessible surface area (backbone atoms only — not comparable to full-atom values): 7474 Å² total; per-residue (Å²): 140,84,85,87,79,86,84,81,75,86,80,69,73,84,44,78,66,68,68,44,52,61,57,51,52,51,52,51,50,52,51,52,52,49,53,51,47,50,58,64,75,58,57,70,76,71,78,77,75,81,81,83,84,85,82,81,75,58,90,59,47,46,74,70,92,83,56,83,64,46,60,47,69,42,96,86,69,51,34,36,35,30,51,34,29,40,79,88,70,46,44,30,32,33,40,28,42,70,92,50,89,60,74,39,77,46,86,92,31,71,69,62,89,56,81,120

Secondary structure (DSSP, 8-state):
---SSSSSS------TTTTTHHHHHHHHHHHHHHHHHHHHHT-------------PPPTT-B--TTSTT-EEE-TTSSEEEEEEE-TTS-EEEEEEETT-S-EEE-TT--S-S---

pLDDT: mean 79.24, std 15.09, range [41.75, 97.69]

Sequence (116 aa):
MTNAASAAISQIEKSAWLSRIPWIAVGLFAIIAAVLAIAYFRAPAKDQQVIRLSFEPPADLSMNDVQADAAVISPDGQKIAFSAWSADGKYVLYVRDLSSTEVKMLPGSDLPLAPF

Radius of gyration: 38.28 Å; Cα contacts (8 Å, |Δi|>4): 107; chains: 1; bounding box: 87×22×104 Å

Nearest PDB structures (foldseek):
  7eeb-assembly1_F  TM=7.406E-01  e=3.029E+00  Mus musculus
  6fz6-assembly2_B  TM=5.729E-01  e=1.652E+00  Sphaerobacter thermophilus DSM 20745
  3g0d-assembly1_B  TM=5.167E-01  e=2.377E+00  Homo sapiens
  8hl5-assembly1_L21E  TM=2.837E-01  e=3.633E+00  Sulfolobus acidocaldarius DSM 639